Protein AF-A0AAU3K2J5-F1 (afdb_monomer)

Radius of gyration: 11.61 Å; Cα contacts (8 Å, |Δi|>4): 149; chains: 1; bounding box: 24×26×29 Å

pLDDT: mean 95.41, std 6.64, range [54.53, 98.56]

Mean predicted aligned error: 2.65 Å

Structure (mmCIF, N/CA/C/O backbone):
data_AF-A0AAU3K2J5-F1
#
_entry.id   AF-A0AAU3K2J5-F1
#
loop_
_atom_site.group_PDB
_atom_site.id
_atom_site.type_symbol
_atom_site.label_atom_id
_atom_site.label_alt_id
_atom_site.label_comp_id
_atom_site.label_asym_id
_atom_site.label_entity_id
_atom_site.label_seq_id
_atom_site.pdbx_PDB_ins_code
_atom_site.Cartn_x
_atom_site.Cartn_y
_atom_site.Cartn_z
_atom_site.occupancy
_atom_site.B_iso_or_equiv
_atom_site.auth_seq_id
_atom_site.auth_comp_id
_atom_site.auth_asym_id
_atom_site.auth_atom_id
_atom_site.pdbx_PDB_model_num
ATOM 1 N N . MET A 1 1 ? -14.285 -4.279 8.273 1.00 54.53 1 MET A N 1
ATOM 2 C CA . MET A 1 1 ? -13.036 -3.531 8.043 1.00 54.53 1 MET A CA 1
ATOM 3 C C . MET A 1 1 ? -12.092 -4.446 7.285 1.00 54.53 1 MET A C 1
ATOM 5 O O . MET A 1 1 ? -11.965 -5.596 7.710 1.00 54.53 1 MET A O 1
ATOM 9 N N . PRO A 1 2 ? -11.524 -4.006 6.152 1.00 65.81 2 PRO A N 1
ATOM 10 C CA . PRO A 1 2 ? -10.504 -4.772 5.446 1.00 65.8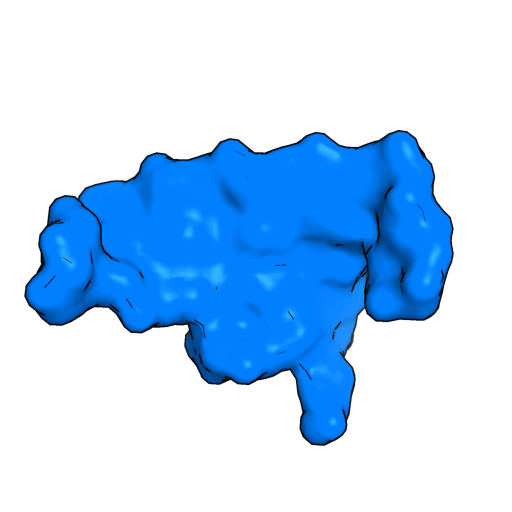1 2 PRO A CA 1
ATOM 11 C C . PRO A 1 2 ? -9.315 -5.022 6.380 1.00 65.81 2 PRO A C 1
ATOM 13 O O . PRO A 1 2 ? -8.981 -4.190 7.224 1.00 65.81 2 PRO A O 1
ATOM 16 N N . LYS A 1 3 ? -8.710 -6.206 6.285 1.00 82.69 3 LYS A N 1
ATOM 17 C CA . LYS A 1 3 ? -7.545 -6.549 7.102 1.00 82.69 3 LYS A CA 1
ATOM 18 C C . LYS A 1 3 ? -6.328 -5.808 6.547 1.00 82.69 3 LYS A C 1
ATOM 20 O O . LYS A 1 3 ? -5.927 -6.073 5.418 1.00 82.69 3 LYS A O 1
ATOM 25 N N . ILE A 1 4 ? -5.759 -4.906 7.341 1.00 91.31 4 ILE A N 1
ATOM 26 C CA . ILE A 1 4 ? -4.558 -4.133 7.001 1.00 91.31 4 ILE A CA 1
ATOM 27 C C . ILE A 1 4 ? -3.339 -4.787 7.645 1.00 91.31 4 ILE A C 1
ATOM 29 O O . ILE A 1 4 ? -3.297 -4.917 8.869 1.00 91.31 4 ILE A O 1
ATOM 33 N N . GLU A 1 5 ? -2.347 -5.142 6.831 1.00 95.81 5 GLU A N 1
ATOM 34 C CA . GLU A 1 5 ? -1.044 -5.639 7.278 1.00 95.81 5 GLU A CA 1
ATOM 35 C C . GLU A 1 5 ? 0.032 -4.601 6.945 1.00 95.81 5 GLU A C 1
ATOM 37 O O . GLU A 1 5 ? 0.144 -4.151 5.806 1.00 95.81 5 GLU A O 1
ATOM 42 N N . LEU A 1 6 ? 0.812 -4.208 7.951 1.00 96.00 6 LEU A N 1
ATOM 43 C 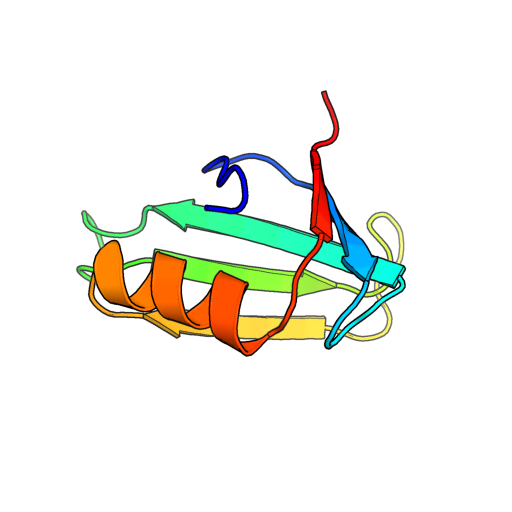CA . LEU A 1 6 ? 1.955 -3.313 7.773 1.00 96.00 6 LEU A CA 1
ATOM 44 C C . LEU A 1 6 ? 3.217 -4.126 7.477 1.00 96.00 6 LEU A C 1
ATOM 46 O O . LEU A 1 6 ? 3.327 -5.289 7.861 1.00 96.00 6 LEU A O 1
ATOM 50 N N . GLU A 1 7 ? 4.167 -3.505 6.787 1.00 96.31 7 GLU A N 1
ATOM 51 C CA . GLU A 1 7 ? 5.442 -4.084 6.347 1.00 96.31 7 GLU A CA 1
ATOM 52 C C . GLU A 1 7 ? 5.347 -5.296 5.422 1.00 96.31 7 GLU A C 1
ATOM 54 O O . GLU A 1 7 ? 6.366 -5.876 5.045 1.00 96.31 7 GLU A O 1
ATOM 59 N N . LYS A 1 8 ? 4.136 -5.631 4.988 1.00 95.88 8 LYS A N 1
ATOM 60 C CA . LYS A 1 8 ? 3.847 -6.773 4.136 1.00 95.88 8 LYS A CA 1
ATOM 61 C C . LYS A 1 8 ? 3.400 -6.296 2.760 1.00 95.88 8 LYS A C 1
ATOM 63 O O . LYS A 1 8 ? 2.730 -5.273 2.634 1.00 95.88 8 LYS A O 1
ATOM 68 N N . GLN A 1 9 ? 3.796 -7.030 1.726 1.00 96.81 9 GLN A N 1
ATOM 69 C CA . GLN A 1 9 ? 3.268 -6.820 0.381 1.00 96.81 9 GLN A CA 1
ATOM 70 C C . GLN A 1 9 ? 1.962 -7.595 0.221 1.00 96.81 9 GLN A C 1
ATOM 72 O O . GLN A 1 9 ? 1.821 -8.707 0.731 1.00 96.81 9 GLN A O 1
ATOM 77 N N . GLY A 1 10 ? 1.006 -7.030 -0.501 1.00 97.62 10 GLY A N 1
ATOM 78 C CA . GLY A 1 10 ? -0.237 -7.700 -0.855 1.00 97.62 10 GLY A CA 1
ATOM 79 C C . GLY A 1 10 ? -0.660 -7.367 -2.273 1.00 97.62 10 GLY A C 1
ATOM 80 O O . GLY A 1 10 ? -0.290 -6.323 -2.801 1.00 97.62 10 GLY A O 1
ATOM 81 N N . ARG A 1 11 ? -1.422 -8.255 -2.906 1.00 97.94 11 ARG A N 1
ATOM 82 C CA . ARG A 1 11 ? -2.020 -8.009 -4.219 1.00 97.94 11 ARG A CA 1
ATOM 83 C C . ARG A 1 11 ? -3.427 -7.455 -4.050 1.00 97.94 11 ARG A C 1
ATOM 85 O O . ARG A 1 11 ? -4.233 -8.047 -3.334 1.00 97.94 11 ARG A O 1
ATOM 92 N N . ILE A 1 12 ? -3.729 -6.358 -4.733 1.00 98.12 12 ILE A N 1
ATOM 93 C CA . ILE A 1 12 ? -5.070 -5.775 -4.772 1.00 98.12 12 ILE A CA 1
ATOM 94 C C . ILE A 1 12 ? -5.924 -6.614 -5.728 1.00 98.12 12 ILE A C 1
ATOM 96 O O . ILE A 1 12 ? -5.663 -6.668 -6.931 1.00 98.12 12 ILE A O 1
ATOM 100 N N . LEU A 1 13 ? -6.928 -7.297 -5.186 1.00 97.94 13 LEU A N 1
ATOM 101 C CA . LEU A 1 13 ? -7.853 -8.160 -5.922 1.00 97.94 13 LEU A CA 1
ATOM 102 C C . LEU A 1 13 ? -9.079 -7.414 -6.459 1.00 97.94 13 LEU A C 1
ATOM 104 O O . LEU A 1 13 ? -9.718 -7.915 -7.378 1.00 97.94 13 LEU A O 1
ATOM 108 N N . ALA A 1 14 ? -9.412 -6.254 -5.888 1.00 97.94 14 ALA A N 1
ATOM 109 C CA . ALA A 1 14 ? -10.548 -5.430 -6.295 1.00 97.94 14 ALA A CA 1
ATOM 110 C C . ALA A 1 14 ? -10.337 -3.958 -5.910 1.00 97.94 14 ALA A C 1
ATOM 112 O O . ALA A 1 14 ? -9.595 -3.660 -4.971 1.00 97.94 14 ALA A O 1
ATOM 113 N N . GLY A 1 15 ? -11.029 -3.055 -6.612 1.00 97.31 15 GLY A N 1
ATOM 114 C CA . GLY A 1 15 ? -11.027 -1.615 -6.341 1.00 97.31 15 GLY A CA 1
ATOM 115 C C . GLY A 1 15 ? -10.070 -0.831 -7.240 1.00 97.31 15 GLY A C 1
ATOM 116 O O . GLY A 1 15 ? -9.724 -1.261 -8.342 1.00 97.31 15 GLY A O 1
ATOM 117 N N . PHE A 1 16 ? -9.649 0.356 -6.800 1.00 97.75 16 PHE A N 1
ATOM 118 C CA . PHE A 1 16 ? -8.634 1.109 -7.543 1.00 97.75 16 PHE A CA 1
ATOM 119 C C . PHE A 1 16 ? -7.312 0.345 -7.576 1.00 97.75 16 PHE A C 1
ATOM 121 O O . PHE A 1 16 ? -6.948 -0.288 -6.595 1.00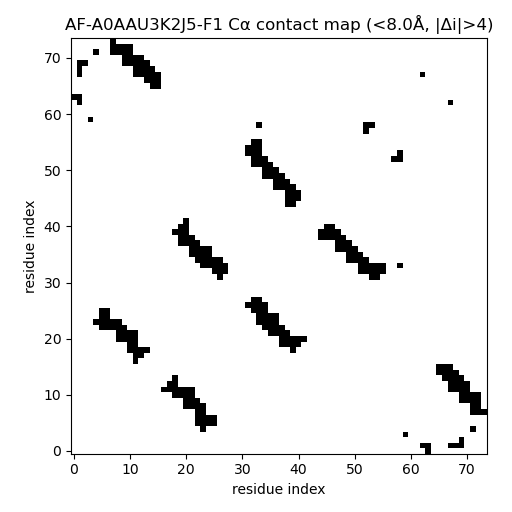 97.75 16 PHE A O 1
ATOM 128 N N . TYR A 1 17 ? -6.581 0.421 -8.688 1.00 97.88 17 TYR A N 1
ATOM 129 C CA . TYR A 1 17 ? -5.338 -0.338 -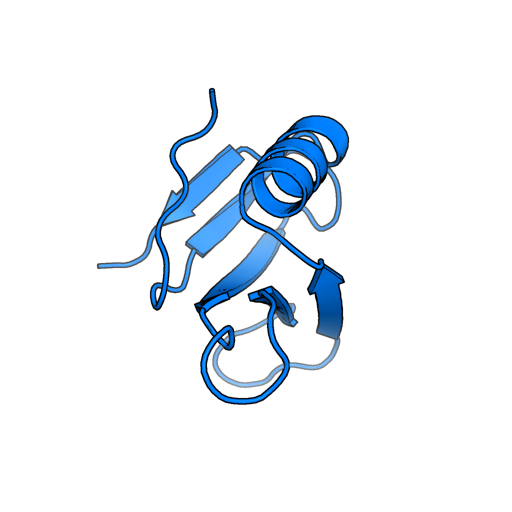8.872 1.00 97.88 17 TYR A CA 1
ATOM 130 C C . TYR A 1 17 ? -5.520 -1.866 -8.770 1.00 97.88 17 TYR A C 1
ATOM 132 O O . TYR A 1 17 ? -4.588 -2.575 -8.399 1.00 97.88 17 TYR A O 1
ATOM 140 N N . GLU A 1 18 ? -6.702 -2.398 -9.110 1.00 98.19 18 GLU A N 1
ATOM 141 C CA . GLU A 1 18 ? -6.910 -3.846 -9.220 1.00 98.19 18 GLU A CA 1
ATOM 142 C C . GLU A 1 18 ? -5.803 -4.497 -10.066 1.00 98.19 18 GLU A C 1
ATOM 144 O O . GLU A 1 18 ? -5.492 -4.060 -11.177 1.00 98.19 18 GLU A O 1
ATOM 149 N N . GLY A 1 19 ? -5.186 -5.541 -9.515 1.00 98.00 19 GLY A N 1
ATOM 150 C CA . GLY A 1 19 ? -4.058 -6.246 -10.109 1.00 98.00 19 GLY A CA 1
ATOM 151 C C . GLY A 1 19 ? -2.682 -5.781 -9.628 1.00 98.00 19 GLY A C 1
ATOM 152 O O . GLY A 1 19 ? -1.762 -6.596 -9.713 1.00 98.00 19 GLY A O 1
ATOM 153 N N . TYR A 1 20 ? -2.550 -4.563 -9.087 1.00 98.56 20 TYR A N 1
ATOM 154 C CA . TYR A 1 20 ? -1.290 -4.033 -8.547 1.00 98.56 20 TYR A CA 1
ATOM 155 C C . TYR A 1 20 ? -0.947 -4.688 -7.206 1.00 98.56 20 TYR A C 1
ATOM 157 O O . TYR A 1 20 ? -1.777 -5.318 -6.542 1.00 98.56 20 TYR A O 1
ATOM 165 N N . PHE A 1 21 ? 0.297 -4.492 -6.789 1.00 98.38 21 PHE A N 1
ATOM 166 C CA . PHE A 1 21 ? 0.792 -4.818 -5.465 1.00 98.38 21 PHE A CA 1
ATOM 167 C C . PHE A 1 21 ? 0.882 -3.564 -4.609 1.00 98.38 21 PHE A C 1
ATOM 169 O O . PHE A 1 21 ? 1.314 -2.513 -5.078 1.00 98.38 21 PHE A O 1
ATOM 176 N N . VAL A 1 22 ? 0.515 -3.703 -3.339 1.00 98.31 22 VAL A N 1
ATOM 177 C CA . VAL A 1 22 ? 0.600 -2.659 -2.326 1.00 98.31 22 VAL A CA 1
ATOM 178 C C . VAL A 1 22 ? 1.534 -3.076 -1.195 1.00 98.31 22 VAL A C 1
ATOM 180 O O . VAL A 1 22 ? 1.508 -4.226 -0.754 1.00 98.31 22 VAL A O 1
ATOM 183 N N . LYS A 1 23 ? 2.342 -2.141 -0.690 1.00 98.00 23 LYS A N 1
ATOM 184 C CA . LYS A 1 23 ? 3.003 -2.249 0.616 1.00 98.00 23 LYS A CA 1
ATOM 185 C C . LYS A 1 23 ? 2.587 -1.068 1.479 1.00 98.00 23 LYS A C 1
ATOM 187 O O . LYS A 1 23 ? 2.764 0.079 1.081 1.00 98.00 23 LYS A O 1
ATOM 192 N N . LEU A 1 24 ? 2.101 -1.365 2.677 1.00 97.62 24 LEU A N 1
ATOM 193 C CA . LEU A 1 24 ? 1.812 -0.359 3.693 1.00 97.62 24 LEU A CA 1
ATOM 194 C C . LEU A 1 24 ? 2.991 -0.295 4.657 1.00 97.62 24 LEU A C 1
ATOM 196 O O . LEU A 1 24 ? 3.400 -1.327 5.190 1.00 97.62 24 LEU A O 1
ATOM 200 N N . HIS A 1 25 ? 3.558 0.890 4.839 1.00 97.38 25 HIS A N 1
ATOM 201 C CA . HIS A 1 25 ? 4.749 1.104 5.649 1.00 97.38 25 HIS A CA 1
ATOM 202 C C . HIS A 1 25 ? 4.454 2.086 6.778 1.00 97.38 25 HIS A C 1
ATOM 204 O O . HIS A 1 25 ? 3.916 3.165 6.523 1.00 97.38 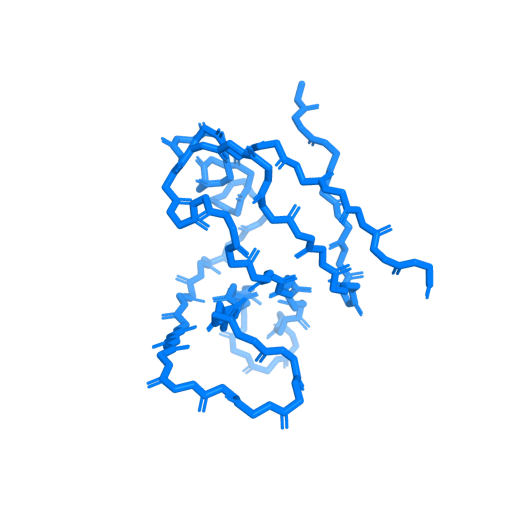25 HIS A O 1
ATOM 210 N N . ASP A 1 26 ? 4.795 1.705 8.007 1.00 96.62 26 ASP A N 1
ATOM 211 C CA . ASP A 1 26 ? 4.781 2.632 9.137 1.00 96.62 26 ASP A CA 1
ATOM 212 C C . ASP A 1 26 ? 6.074 3.445 9.138 1.00 96.62 26 ASP A C 1
ATOM 214 O O . ASP A 1 26 ? 7.161 2.906 9.353 1.00 96.62 26 ASP A O 1
ATOM 218 N N . ASP A 1 27 ? 5.938 4.739 8.873 1.00 95.06 27 ASP A N 1
ATOM 219 C CA . ASP A 1 27 ? 7.037 5.696 8.852 1.00 95.06 27 ASP A CA 1
ATOM 220 C C . ASP A 1 27 ? 6.824 6.790 9.915 1.00 95.06 27 ASP A C 1
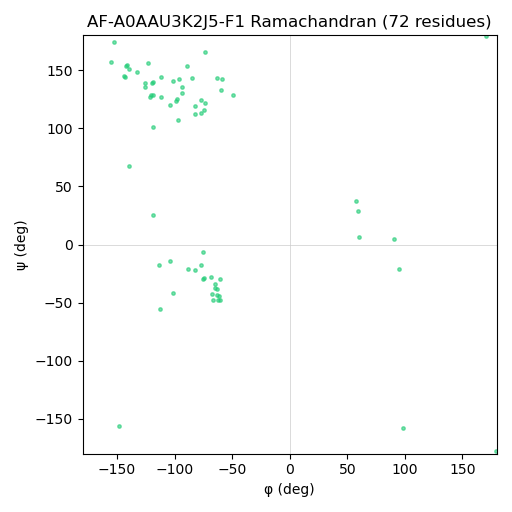ATOM 222 O O . ASP A 1 27 ? 7.338 7.911 9.806 1.00 95.06 27 ASP A O 1
ATOM 226 N N . SER A 1 28 ? 6.062 6.479 10.976 1.00 92.12 28 SER A N 1
ATOM 227 C CA . SER A 1 28 ? 5.699 7.445 12.016 1.00 92.12 28 SER A CA 1
ATOM 228 C C . SER A 1 28 ? 6.914 8.017 12.738 1.00 92.12 28 SER A C 1
ATOM 230 O O . SER A 1 28 ? 6.901 9.164 13.176 1.00 92.12 28 SER A O 1
ATOM 232 N N . ASP A 1 29 ? 7.987 7.237 12.831 1.00 92.94 29 ASP A N 1
ATOM 233 C CA . ASP A 1 29 ? 9.220 7.645 13.502 1.00 92.94 29 ASP A CA 1
ATOM 234 C C . ASP A 1 29 ? 10.077 8.609 12.662 1.00 92.94 29 ASP A C 1
ATOM 236 O O . ASP A 1 29 ? 10.959 9.276 13.210 1.00 92.94 29 ASP A O 1
ATOM 240 N N . ILE A 1 30 ? 9.839 8.699 11.346 1.00 93.75 30 ILE A N 1
ATOM 241 C CA . ILE A 1 30 ? 10.643 9.512 10.420 1.00 93.75 30 ILE A CA 1
ATOM 242 C C . ILE A 1 30 ? 9.830 10.681 9.864 1.00 93.75 30 ILE A C 1
ATOM 244 O O . ILE A 1 30 ? 10.254 11.832 9.991 1.00 93.75 30 ILE A O 1
ATOM 248 N N . THR A 1 31 ? 8.675 10.412 9.255 1.00 91.81 31 THR A N 1
ATOM 249 C CA . THR A 1 31 ? 7.806 11.443 8.660 1.00 91.81 31 THR A CA 1
ATOM 250 C C . THR A 1 31 ? 6.581 11.762 9.503 1.00 91.81 31 THR A C 1
ATOM 252 O O . THR A 1 31 ? 5.950 12.793 9.277 1.00 91.81 31 THR A O 1
ATOM 255 N N . GLY A 1 32 ? 6.261 10.924 10.491 1.00 95.06 32 GLY A N 1
ATOM 256 C CA . GLY A 1 32 ? 5.085 11.100 11.342 1.00 95.06 32 GLY A CA 1
ATOM 257 C C . GLY A 1 32 ? 3.826 10.403 10.832 1.00 95.06 32 GLY A C 1
ATOM 258 O O . GLY A 1 32 ? 2.791 10.568 11.464 1.00 95.06 32 GLY A O 1
ATOM 259 N N . GLY A 1 33 ? 3.900 9.630 9.741 1.00 97.12 33 GLY A N 1
ATOM 260 C CA . GLY A 1 33 ? 2.733 8.981 9.135 1.00 97.12 33 GLY A CA 1
ATOM 261 C C . GLY A 1 33 ? 3.033 7.646 8.456 1.00 97.12 33 GLY A C 1
ATOM 262 O O . GLY A 1 33 ? 3.996 6.962 8.788 1.00 97.12 33 GLY A O 1
ATOM 263 N N . TYR A 1 34 ? 2.188 7.269 7.499 1.00 98.19 34 TYR A N 1
ATOM 264 C CA . TYR A 1 34 ? 2.251 5.988 6.796 1.00 98.19 34 TYR A CA 1
ATOM 265 C C . TYR A 1 34 ? 2.449 6.199 5.301 1.00 98.19 34 TYR A C 1
ATOM 267 O O . TYR A 1 34 ? 1.769 7.030 4.699 1.00 98.19 34 TYR A O 1
ATOM 275 N N . TYR A 1 35 ? 3.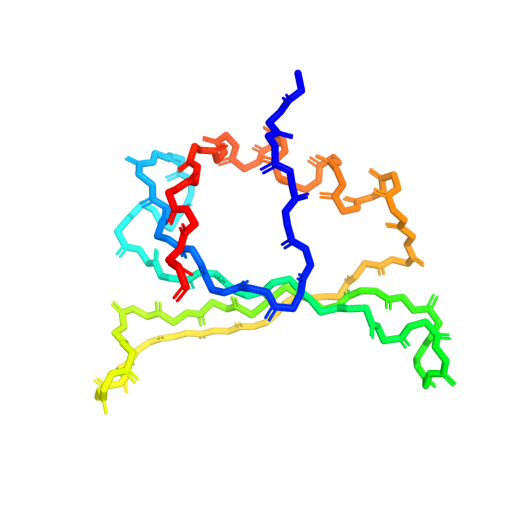304 5.382 4.690 1.00 98.12 35 TYR A N 1
ATOM 276 C CA . TYR A 1 35 ? 3.402 5.291 3.236 1.00 98.12 35 TYR A CA 1
ATOM 277 C C . TYR A 1 35 ? 2.580 4.126 2.686 1.00 98.12 35 TYR A C 1
ATOM 279 O O . TYR A 1 35 ? 2.537 3.032 3.253 1.00 98.12 35 TYR A O 1
ATOM 287 N N . ILE A 1 36 ? 1.968 4.359 1.530 1.00 98.38 36 ILE A N 1
ATOM 288 C CA . ILE A 1 36 ? 1.225 3.382 0.738 1.00 98.38 36 ILE A CA 1
ATOM 289 C C . ILE A 1 36 ? 1.941 3.283 -0.606 1.00 98.38 36 ILE A C 1
ATOM 291 O O . ILE A 1 36 ? 1.779 4.155 -1.454 1.00 98.38 36 ILE A O 1
ATOM 295 N N . PHE A 1 37 ? 2.745 2.243 -0.800 1.00 98.38 37 PHE A N 1
ATOM 296 C CA . PHE A 1 37 ? 3.487 2.021 -2.042 1.00 98.38 37 PHE A CA 1
ATOM 297 C C . PHE A 1 37 ? 2.699 1.121 -2.983 1.00 98.38 37 PHE A C 1
ATOM 299 O O . PHE A 1 37 ? 2.206 0.087 -2.541 1.00 98.38 37 PHE A O 1
ATOM 306 N N . LEU A 1 38 ? 2.638 1.474 -4.265 1.00 98.50 38 LEU A N 1
ATOM 307 C CA . LEU A 1 38 ? 1.954 0.728 -5.318 1.00 98.50 38 LEU A CA 1
ATOM 308 C C . LEU A 1 38 ? 2.906 0.430 -6.475 1.00 98.50 38 LEU A C 1
ATOM 310 O O . LEU A 1 38 ? 3.614 1.324 -6.937 1.00 98.50 38 LEU A O 1
ATOM 314 N N . VAL A 1 39 ? 2.882 -0.804 -6.973 1.00 98.44 39 VAL A N 1
ATOM 315 C CA . VAL A 1 39 ? 3.603 -1.221 -8.188 1.00 98.44 39 VAL A CA 1
ATOM 316 C C . VAL A 1 39 ? 2.785 -2.239 -8.980 1.00 98.44 39 VAL A C 1
ATOM 318 O O . VAL A 1 39 ? 2.092 -3.069 -8.392 1.00 98.44 39 VAL A O 1
ATOM 321 N N . ASP A 1 40 ? 2.858 -2.193 -10.306 1.00 98.25 40 ASP A N 1
ATOM 322 C CA . ASP A 1 40 ? 2.142 -3.120 -11.194 1.00 98.25 40 ASP A CA 1
ATOM 323 C C . ASP A 1 40 ? 2.756 -4.534 -11.225 1.00 98.25 40 ASP A C 1
ATOM 325 O O . ASP A 1 40 ? 2.040 -5.521 -11.397 1.00 98.25 40 ASP A O 1
ATOM 329 N N . ASP A 1 41 ? 4.067 -4.646 -11.001 1.00 97.25 41 ASP A N 1
ATOM 330 C CA . ASP A 1 41 ? 4.813 -5.906 -10.928 1.00 97.25 41 ASP A CA 1
ATOM 331 C C . ASP A 1 41 ? 5.917 -5.843 -9.854 1.00 97.25 41 ASP A C 1
ATOM 333 O O . ASP A 1 41 ? 6.556 -4.811 -9.649 1.00 97.25 41 ASP A O 1
ATOM 337 N N . LEU A 1 42 ? 6.169 -6.956 -9.155 1.00 95.06 42 LEU A N 1
ATOM 338 C CA . LEU A 1 42 ? 7.179 -7.020 -8.084 1.00 95.06 42 LEU A CA 1
ATOM 339 C C . LEU A 1 42 ? 8.618 -7.227 -8.581 1.00 95.06 42 LEU A C 1
ATOM 341 O O . LEU A 1 42 ? 9.568 -6.953 -7.850 1.00 95.06 42 LEU A O 1
ATOM 345 N N . THR A 1 43 ? 8.798 -7.761 -9.788 1.00 95.88 43 THR A N 1
ATOM 346 C CA . THR A 1 43 ? 10.105 -8.136 -10.350 1.00 95.88 43 THR A CA 1
ATOM 347 C C . THR A 1 43 ? 10.607 -7.101 -11.351 1.00 95.88 43 THR A C 1
ATOM 349 O O . THR A 1 43 ? 11.795 -6.778 -11.364 1.00 95.88 43 THR A O 1
ATOM 352 N N . ALA A 1 44 ? 9.720 -6.593 -12.202 1.00 96.19 44 ALA A N 1
ATOM 353 C CA . ALA A 1 44 ? 10.031 -5.632 -13.250 1.00 96.19 44 ALA A CA 1
ATOM 354 C C . ALA A 1 44 ? 8.917 -4.573 -13.349 1.00 96.19 44 ALA A C 1
ATOM 356 O O . ALA A 1 44 ? 8.203 -4.550 -14.353 1.00 96.19 44 ALA A O 1
ATOM 357 N N . PRO A 1 45 ? 8.763 -3.712 -12.322 1.00 96.31 45 PRO A N 1
ATOM 358 C CA . PRO A 1 45 ? 7.721 -2.693 -12.304 1.00 96.31 45 PRO A CA 1
ATOM 359 C C . PRO A 1 45 ? 7.865 -1.749 -13.497 1.00 96.31 45 PRO A C 1
ATOM 361 O O . PRO A 1 45 ? 8.962 -1.254 -13.786 1.00 96.31 45 PRO A O 1
ATOM 364 N N . THR A 1 46 ? 6.755 -1.489 -14.179 1.00 97.62 46 THR A N 1
ATOM 365 C CA . THR A 1 46 ? 6.674 -0.505 -15.266 1.00 97.62 46 THR A CA 1
ATOM 366 C C . THR A 1 46 ? 5.791 0.684 -14.922 1.00 97.62 46 THR A C 1
ATOM 368 O O . THR A 1 46 ? 5.942 1.739 -15.539 1.00 97.62 46 THR A O 1
ATOM 371 N N . ASP A 1 47 ? 4.944 0.538 -13.905 1.00 98.12 47 ASP A N 1
ATOM 372 C CA . ASP A 1 47 ? 4.120 1.596 -13.342 1.00 98.12 47 ASP A CA 1
ATOM 373 C C . ASP A 1 47 ? 4.020 1.463 -11.816 1.00 98.12 47 ASP A C 1
ATOM 375 O O . ASP A 1 47 ? 4.153 0.382 -11.237 1.00 98.12 47 ASP A O 1
ATOM 379 N N . GLY A 1 48 ? 3.799 2.587 -11.148 1.00 96.81 48 GLY A N 1
ATOM 380 C CA . GLY A 1 48 ? 3.709 2.634 -9.701 1.00 96.81 48 GLY A CA 1
ATOM 381 C C . GLY A 1 48 ? 3.676 4.050 -9.152 1.00 96.81 48 GLY A C 1
ATOM 382 O O . GLY A 1 48 ? 3.746 5.042 -9.878 1.00 96.81 48 GLY A O 1
ATOM 383 N N . GLY A 1 49 ? 3.577 4.135 -7.836 1.00 97.50 49 GLY A N 1
ATOM 384 C CA . GLY A 1 49 ? 3.556 5.397 -7.119 1.00 97.50 49 GLY A CA 1
ATOM 385 C C . GLY A 1 49 ? 3.421 5.186 -5.625 1.00 97.50 49 GLY A C 1
ATOM 386 O O . GLY A 1 49 ? 3.375 4.056 -5.135 1.00 97.50 49 GLY A O 1
ATOM 387 N N . ASP A 1 50 ? 3.352 6.291 -4.904 1.00 97.56 50 ASP A N 1
ATOM 388 C CA . ASP A 1 50 ? 3.190 6.290 -3.466 1.00 97.56 50 ASP A CA 1
ATOM 389 C C . ASP A 1 50 ? 2.218 7.374 -3.004 1.00 97.56 50 ASP A C 1
ATOM 391 O O . ASP A 1 50 ? 2.047 8.423 -3.631 1.00 97.56 50 ASP A O 1
ATOM 395 N N . TYR A 1 51 ? 1.572 7.086 -1.882 1.00 98.19 51 TYR A N 1
ATOM 396 C CA . TYR A 1 51 ? 0.801 8.046 -1.109 1.00 98.19 51 TYR A CA 1
ATOM 397 C C . TYR A 1 51 ? 1.344 8.093 0.312 1.00 98.19 51 TYR A C 1
ATOM 399 O O . TYR A 1 51 ? 1.905 7.114 0.806 1.00 98.19 51 TYR A O 1
ATOM 407 N N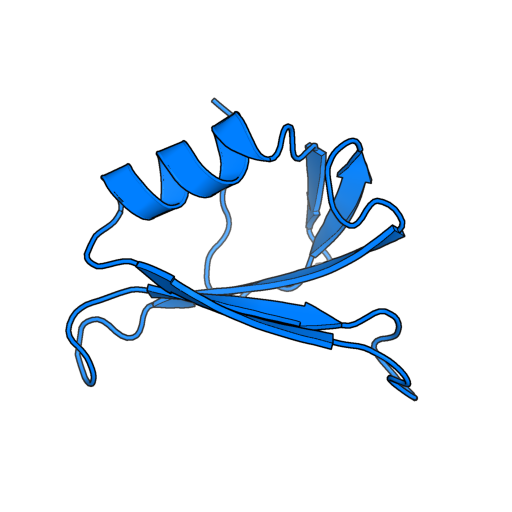 . TRP A 1 52 ? 1.113 9.218 0.979 1.00 98.06 52 TRP A N 1
ATOM 408 C CA . TRP A 1 52 ? 1.394 9.393 2.395 1.00 98.06 52 TRP A CA 1
ATOM 409 C C . TRP A 1 52 ? 0.128 9.860 3.113 1.00 98.06 52 TRP A C 1
ATOM 411 O O . TRP A 1 52 ? -0.607 10.695 2.580 1.00 98.06 52 TRP A O 1
ATOM 421 N N . VAL A 1 53 ? -0.121 9.325 4.306 1.00 98.06 53 VAL A N 1
ATOM 422 C CA . VAL A 1 53 ? -1.247 9.696 5.179 1.00 98.06 53 VAL A CA 1
ATOM 423 C C . VAL A 1 53 ? -0.758 9.921 6.604 1.00 98.06 53 VAL A C 1
ATOM 425 O O . VAL A 1 53 ? 0.198 9.278 7.042 1.00 98.06 53 VAL A O 1
ATOM 428 N N . GLU A 1 54 ? -1.403 10.823 7.342 1.00 97.62 54 GLU A N 1
ATOM 429 C CA . GLU A 1 54 ? -0.862 11.317 8.615 1.00 97.62 54 GLU A CA 1
ATOM 430 C C . GLU A 1 54 ? -0.995 10.296 9.748 1.00 97.62 54 GLU A C 1
ATOM 432 O O . GLU A 1 54 ? -0.190 10.269 10.673 1.00 97.62 54 GLU A O 1
ATOM 437 N N . ASN A 1 55 ? -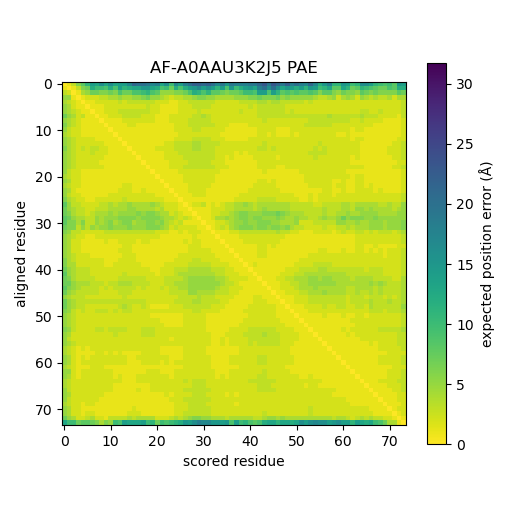2.013 9.440 9.705 1.00 96.31 55 ASN A N 1
ATOM 438 C CA . ASN A 1 55 ? -2.326 8.555 10.817 1.00 96.31 55 ASN A CA 1
ATOM 439 C C . ASN A 1 55 ? -3.033 7.270 10.363 1.00 96.31 55 ASN A C 1
ATOM 441 O O . ASN A 1 55 ? -3.392 7.083 9.199 1.00 96.31 55 ASN A O 1
ATOM 445 N N . ARG A 1 56 ? -3.231 6.360 11.322 1.00 95.12 56 ARG A N 1
ATOM 446 C CA . ARG A 1 56 ? -3.831 5.046 11.078 1.00 95.12 56 ARG A CA 1
ATOM 447 C C . ARG A 1 56 ? -5.289 5.122 10.612 1.00 95.12 56 ARG A C 1
ATOM 449 O O . ARG A 1 56 ? -5.698 4.283 9.816 1.00 95.12 56 ARG A O 1
ATOM 456 N N . GLU A 1 57 ? -6.053 6.103 11.090 1.00 96.25 57 GLU A N 1
ATOM 457 C CA . GLU A 1 57 ? -7.454 6.294 10.696 1.00 96.25 57 GLU A CA 1
ATOM 458 C C . GLU A 1 57 ? -7.549 6.714 9.224 1.00 96.25 57 GLU A C 1
ATOM 460 O O . GLU A 1 57 ? -8.341 6.154 8.469 1.00 96.25 57 GLU A O 1
ATOM 465 N N . GLU A 1 58 ? -6.681 7.624 8.780 1.00 97.50 58 GLU A N 1
ATOM 466 C CA . GLU A 1 58 ? -6.583 8.011 7.370 1.00 97.50 58 GLU A CA 1
ATOM 467 C C . GLU A 1 58 ? -6.112 6.863 6.477 1.00 97.50 58 GLU A C 1
ATOM 469 O O . GLU A 1 58 ? -6.629 6.703 5.373 1.00 97.50 58 GLU A O 1
ATOM 474 N N . LEU A 1 59 ? -5.184 6.027 6.953 1.00 97.00 59 LEU A N 1
ATOM 475 C CA . LEU A 1 59 ? -4.783 4.814 6.241 1.00 97.00 59 LEU A CA 1
ATOM 476 C C . LEU A 1 59 ? -5.969 3.858 6.057 1.00 97.00 59 LEU A C 1
ATOM 478 O O . LEU A 1 59 ? -6.208 3.363 4.956 1.00 97.00 59 LEU A O 1
ATOM 482 N N . GLU A 1 60 ? -6.729 3.609 7.122 1.00 96.12 60 GLU A N 1
ATOM 483 C CA . GLU A 1 60 ? -7.921 2.758 7.083 1.00 96.12 60 GLU A CA 1
ATOM 484 C C . GLU A 1 60 ? -8.989 3.319 6.139 1.00 96.12 60 GLU A C 1
ATOM 486 O O . GLU A 1 60 ? -9.514 2.581 5.298 1.00 96.12 60 GLU A O 1
ATOM 491 N N . ALA A 1 61 ? -9.233 4.628 6.197 1.00 97.12 61 ALA A N 1
ATOM 492 C CA . ALA A 1 61 ? -10.137 5.319 5.287 1.00 97.12 61 ALA A CA 1
ATOM 493 C C . ALA A 1 61 ? -9.653 5.257 3.830 1.00 97.12 61 ALA A C 1
ATOM 495 O O . ALA A 1 61 ? -10.468 5.086 2.923 1.00 97.12 61 ALA A O 1
ATOM 496 N N . PHE A 1 62 ? -8.347 5.353 3.573 1.00 97.31 62 PHE A N 1
ATOM 497 C CA . PHE A 1 62 ? -7.794 5.238 2.223 1.00 97.31 62 PHE A CA 1
ATOM 498 C C . PHE A 1 62 ? -8.066 3.850 1.632 1.00 97.31 62 PHE A C 1
ATOM 500 O O . PHE A 1 62 ? -8.557 3.742 0.506 1.00 97.31 62 PHE A O 1
ATOM 507 N N . VAL A 1 63 ? -7.802 2.787 2.398 1.00 96.62 63 VAL A N 1
ATOM 508 C CA . VAL A 1 63 ? -8.047 1.398 1.971 1.00 96.62 63 VAL A CA 1
ATOM 509 C C . VAL A 1 63 ? -9.543 1.160 1.730 1.00 96.62 63 VAL A C 1
ATOM 511 O O . VAL A 1 63 ? -9.920 0.562 0.720 1.00 96.62 63 VAL A O 1
ATOM 514 N N . GLU A 1 64 ? -10.409 1.657 2.618 1.00 96.44 64 GLU A N 1
ATOM 515 C CA . GLU A 1 64 ? -11.864 1.516 2.489 1.00 96.44 64 GLU A CA 1
ATOM 516 C C . GLU A 1 64 ? -12.426 2.291 1.287 1.00 96.44 64 GLU A C 1
ATOM 518 O O . GLU A 1 64 ? -13.178 1.732 0.487 1.00 96.44 64 GLU A O 1
ATOM 523 N N . THR A 1 65 ? -12.043 3.559 1.117 1.00 96.94 65 THR A N 1
ATOM 524 C CA . THR A 1 65 ? -12.525 4.404 0.007 1.00 96.94 65 THR A CA 1
ATOM 525 C C . THR A 1 65 ? -12.001 3.945 -1.351 1.00 96.94 65 THR A C 1
ATOM 527 O O . THR A 1 65 ? -12.701 4.100 -2.352 1.00 96.94 65 THR A O 1
ATOM 530 N N . SER A 1 66 ? -10.825 3.313 -1.383 1.00 97.12 66 SER A N 1
ATOM 531 C CA . SER A 1 66 ? -10.277 2.671 -2.583 1.00 97.12 66 SER A CA 1
ATOM 532 C C . SER A 1 66 ? -10.951 1.340 -2.929 1.00 97.12 66 SER A C 1
ATOM 534 O O . SER A 1 66 ? -10.679 0.781 -3.992 1.00 97.12 66 SER A O 1
ATOM 536 N N . GLN A 1 67 ? -11.845 0.850 -2.060 1.00 97.25 67 GLN A N 1
ATOM 537 C CA . GLN A 1 67 ? -12.559 -0.423 -2.193 1.00 97.25 67 GLN A CA 1
ATOM 538 C C . GLN A 1 67 ? -11.616 -1.626 -2.314 1.00 97.25 67 GLN A C 1
ATOM 540 O O . GLN A 1 67 ? -11.883 -2.559 -3.068 1.00 97.25 67 GLN A O 1
ATOM 545 N N . TRP A 1 68 ? -10.502 -1.594 -1.581 1.00 97.06 68 TRP A N 1
ATOM 546 C CA . TRP A 1 68 ? -9.473 -2.620 -1.680 1.00 97.06 68 TRP A CA 1
ATOM 547 C C . TRP A 1 68 ? -9.849 -3.915 -0.963 1.00 97.06 68 TRP A C 1
ATOM 549 O O . TRP A 1 68 ? -10.062 -3.952 0.251 1.00 97.06 68 TRP A O 1
ATOM 559 N N . GLU A 1 69 ? -9.808 -5.006 -1.721 1.00 97.12 69 GLU A N 1
ATOM 560 C CA . GLU A 1 69 ? -9.658 -6.365 -1.207 1.00 97.12 69 GLU A CA 1
ATOM 561 C C . GLU A 1 69 ? -8.213 -6.807 -1.459 1.00 97.12 69 GLU A C 1
ATOM 563 O O . GLU A 1 69 ? -7.768 -6.805 -2.604 1.00 97.12 69 GLU A O 1
ATOM 568 N N . ILE A 1 70 ? -7.456 -7.142 -0.408 1.00 96.88 70 ILE A N 1
ATOM 569 C CA . ILE A 1 70 ? -6.009 -7.397 -0.511 1.00 96.88 70 ILE A CA 1
ATOM 570 C C . ILE A 1 70 ? -5.689 -8.830 -0.090 1.00 96.88 70 ILE A C 1
ATOM 572 O O . ILE A 1 70 ? -6.059 -9.257 1.006 1.00 96.88 70 ILE A O 1
ATOM 576 N N . ASP A 1 71 ? -4.950 -9.541 -0.940 1.00 96.94 71 ASP A N 1
ATOM 577 C CA . ASP A 1 71 ? -4.327 -10.825 -0.620 1.00 96.94 71 ASP A CA 1
ATOM 578 C C . ASP A 1 71 ? -2.863 -10.619 -0.208 1.00 96.94 71 ASP A C 1
ATOM 580 O O . ASP A 1 71 ? -2.013 -10.276 -1.031 1.00 96.94 71 ASP A O 1
ATOM 584 N N . TRP A 1 72 ? -2.573 -10.767 1.084 1.00 96.62 72 TRP A N 1
ATOM 585 C CA . TRP A 1 72 ? -1.261 -10.474 1.666 1.00 96.62 72 TRP A CA 1
ATOM 586 C C . TRP A 1 72 ? -0.278 -11.639 1.487 1.00 96.62 72 TRP A C 1
ATOM 588 O O . TRP A 1 72 ? -0.477 -12.714 2.056 1.00 96.62 72 TRP A O 1
ATOM 598 N N . LEU A 1 73 ? 0.835 -11.394 0.794 1.00 93.38 73 LEU A N 1
ATOM 599 C CA . LEU A 1 73 ? 1.853 -12.390 0.433 1.00 93.38 73 LEU A CA 1
ATOM 600 C C . LEU A 1 73 ? 2.699 -12.798 1.642 1.00 93.38 73 LEU A C 1
ATOM 602 O O . LEU A 1 73 ? 3.297 -11.913 2.241 1.00 93.38 73 LEU A O 1
ATOM 606 N N . GLU A 1 74 ? 2.741 -14.089 2.001 1.00 80.12 74 GLU A N 1
ATOM 607 C CA . GLU A 1 74 ? 3.487 -14.631 3.165 1.00 80.12 74 GLU A CA 1
ATOM 608 C C . GLU A 1 74 ? 4.922 -14.118 3.337 1.00 80.12 74 GLU A C 1
ATOM 610 O O . GLU A 1 74 ? 5.707 -14.138 2.362 1.00 80.12 74 GLU A O 1
#

Nearest PDB structures (foldseek):
  8p5d-assembly1_LZ0  TM=4.809E-01  e=4.821E-01  Spraguea lophii 42_110
  3p8b-assembly1_B  TM=4.814E-01  e=4.063E-01  Pyrococcus furiosus
  1m1g-assembly3_C  TM=4.469E-01  e=9.558E-01  Aquifex aeolicus
  2mi6-assembly1_A  TM=4.451E-01  e=1.071E+00  Mycobacterium tuberculosis
  6zu5-assembly1_LZ0  TM=3.702E-01  e=1.134E+00  Paranosema locustae

Foldseek 3Di:
DADDDAPFKWAFCDFPPHQWIWHWYAPCVPPNWIKIWIFNDDPDGPDIDIDTDNYDVVVVVVCVVRVTDIGTDD

Secondary structure (DSSP, 8-state):
-PPP-BS-EEEEEESTTTT-EEEEEEETTTTSEEEEEEES-SSS-SSEEEEEESSHHHHHHHHHHTT-EEEE--

Solvent-accessible surface area (backbone atoms only — not comparable to full-atom values): 4205 Å² total; per-residue (Å²): 130,76,88,83,61,69,81,34,47,22,37,26,75,31,49,69,64,50,68,20,36,38,34,34,37,84,34,49,93,80,80,49,21,34,39,42,39,38,28,58,38,96,88,72,59,87,49,69,53,74,49,76,34,68,44,71,67,54,47,52,49,50,43,57,76,38,47,49,40,69,55,69,59,131

Sequence (74 aa):
MPKIELEKQGRILAGFYEGYFVKLHDDSDITGGYYIFLVDDLTAPTDGGDYWVENREELEAFVETSQWEIDWLE